Protein AF-A0AA35R556-F1 (afdb_monomer_lite)

Organism: Geodia barretti (NCBI:txid519541)

InterPro domains:
  IPR003890 MIF4G-like, type 3 [PF02854] (44-126)
  IPR016024 Armadillo-type fold [SSF48371] (44-124)
  IPR027159 Nuclear cap-binding protein subunit 1 [PTHR12412] (21-122)

pLDDT: mean 79.46, std 21.97, range [35.06, 97.88]

Foldseek 3Di:
DDDDDDDDDDDDDDDDDPDPPPDDDDPPDPPPPDPDPPDDDPLNVLLVLLLCQPPDDDDDSVVSLLVNLVVLLVVVVVDVVSLVSNLVSLLCCCVPVVVCNVSSVVSQVSNCVVPVCSVVSSVVSNVVVVD

Sequence (131 aa):
MAHYKDGGGRDSRKRARDDFDDAPRHKRGRYFDQGSSESESTEQKLESLITRVGEKGSKTLQSNLQALADVLHTEIGSSSSVKDKVLRTICFCVTTLTEKITIYSTLVAILNARQYNFGEEVSDMVYNSGR

Structure (mmCIF, N/CA/C/O backbone):
data_AF-A0AA35R556-F1
#
_entry.id   AF-A0AA35R556-F1
#
loop_
_atom_site.group_PDB
_atom_site.id
_atom_site.type_symbol
_atom_site.label_atom_id
_atom_site.label_alt_id
_atom_site.label_comp_id
_atom_site.label_asym_id
_atom_site.label_entity_id
_atom_site.label_seq_id
_atom_site.pdbx_PDB_ins_code
_atom_site.Cartn_x
_atom_site.Cartn_y
_atom_site.Cartn_z
_atom_site.occupancy
_atom_site.B_iso_or_equiv
_atom_site.auth_seq_id
_atom_site.auth_comp_id
_atom_site.auth_asym_id
_atom_site.auth_atom_id
_atom_site.pdbx_PDB_model_num
ATOM 1 N N . MET A 1 1 ? 21.885 72.384 65.526 1.00 40.16 1 MET A N 1
ATOM 2 C CA . MET A 1 1 ? 22.241 71.766 66.823 1.00 40.16 1 MET A CA 1
ATOM 3 C C . MET A 1 1 ? 20.955 71.600 67.628 1.00 40.16 1 MET A C 1
ATOM 5 O O . MET A 1 1 ? 20.136 72.502 67.546 1.00 40.16 1 MET A O 1
ATOM 9 N N . ALA A 1 2 ? 20.809 70.469 68.338 1.00 41.00 2 ALA A N 1
ATOM 10 C CA . ALA A 1 2 ? 19.619 69.926 69.035 1.00 41.00 2 ALA A CA 1
ATOM 11 C C . ALA A 1 2 ? 18.568 69.267 68.104 1.00 41.00 2 ALA A C 1
ATOM 13 O O . ALA A 1 2 ? 17.848 69.957 67.397 1.00 41.00 2 ALA A O 1
ATOM 14 N N . HIS A 1 3 ? 18.600 67.949 67.854 1.00 41.66 3 HIS A N 1
ATOM 15 C CA . HIS A 1 3 ? 18.139 66.830 68.705 1.00 41.66 3 HIS A CA 1
ATOM 16 C C . HIS A 1 3 ? 16.717 66.995 69.256 1.00 41.66 3 HIS A C 1
ATOM 18 O O . HIS A 1 3 ? 16.534 67.714 70.227 1.00 41.66 3 HIS A O 1
ATOM 24 N N . TYR A 1 4 ? 15.777 66.209 68.719 1.00 38.91 4 TYR A N 1
ATOM 25 C CA . TYR A 1 4 ? 14.824 65.441 69.524 1.00 38.91 4 TYR A CA 1
ATOM 26 C C . TYR A 1 4 ? 14.589 64.078 68.861 1.00 38.91 4 TYR A C 1
ATOM 28 O O . TYR A 1 4 ? 14.157 63.977 67.715 1.00 38.91 4 TYR A O 1
ATOM 36 N N . LYS A 1 5 ? 14.948 63.032 69.603 1.00 42.16 5 LYS A N 1
ATOM 37 C CA . LYS A 1 5 ? 14.447 61.667 69.452 1.00 42.16 5 LYS A CA 1
ATOM 38 C C . LYS A 1 5 ? 13.325 61.489 70.481 1.00 42.16 5 LYS A C 1
ATOM 40 O O . LYS A 1 5 ? 13.313 62.197 71.486 1.00 42.16 5 LYS A O 1
ATOM 45 N N . ASP A 1 6 ? 12.547 60.437 70.255 1.00 41.34 6 ASP A N 1
ATOM 46 C CA . ASP A 1 6 ? 11.818 59.629 71.242 1.00 41.34 6 ASP A CA 1
ATOM 47 C C . ASP A 1 6 ? 10.301 59.828 71.372 1.00 41.34 6 ASP A C 1
ATOM 49 O O . ASP A 1 6 ? 9.776 60.930 71.242 1.00 41.34 6 ASP A O 1
ATOM 53 N N . GLY A 1 7 ? 9.613 58.710 71.635 1.00 41.34 7 GLY A N 1
ATOM 54 C CA . GLY A 1 7 ? 8.182 58.664 71.937 1.00 41.34 7 GLY A CA 1
ATOM 55 C C . GLY A 1 7 ? 7.377 57.634 71.143 1.00 41.34 7 GLY A C 1
ATOM 56 O O . GLY A 1 7 ? 6.579 57.999 70.286 1.00 41.34 7 GLY A O 1
ATOM 57 N N . GLY A 1 8 ? 7.569 56.342 71.428 1.00 35.06 8 GLY A N 1
ATOM 58 C CA . GLY A 1 8 ? 6.719 55.262 70.915 1.00 35.06 8 GLY A CA 1
ATOM 59 C C . GLY A 1 8 ? 5.332 55.166 71.572 1.00 35.06 8 GLY A C 1
ATOM 60 O O . GLY A 1 8 ? 5.065 55.803 72.585 1.00 35.06 8 GLY A O 1
ATOM 61 N N . GLY A 1 9 ? 4.472 54.289 71.034 1.00 36.78 9 GLY A N 1
ATOM 62 C CA . GLY A 1 9 ? 3.280 53.807 71.751 1.00 36.78 9 GLY A CA 1
ATOM 63 C C . GLY A 1 9 ? 2.059 53.453 70.895 1.00 36.78 9 GLY A C 1
ATOM 64 O O . GLY A 1 9 ? 1.198 54.292 70.690 1.00 36.78 9 GLY A O 1
ATOM 65 N N . ARG A 1 10 ? 2.019 52.192 70.436 1.00 45.00 10 ARG A N 1
ATOM 66 C CA . ARG A 1 10 ? 0.873 51.264 70.244 1.00 45.00 10 ARG A CA 1
ATOM 67 C C . ARG A 1 10 ? -0.549 51.863 70.143 1.00 45.00 10 ARG A C 1
ATOM 69 O O . ARG A 1 10 ? -1.037 52.409 71.118 1.00 45.00 10 ARG A O 1
ATOM 76 N N . ASP A 1 11 ? -1.279 51.565 69.061 1.00 41.78 11 ASP A N 1
ATOM 77 C CA . ASP A 1 11 ? -2.287 50.487 69.089 1.00 41.78 11 ASP A CA 1
ATOM 78 C C . ASP A 1 11 ? -2.922 50.194 67.710 1.00 41.78 11 ASP A C 1
ATOM 80 O O . ASP A 1 11 ? -3.330 51.083 66.967 1.00 41.78 11 ASP A O 1
ATOM 84 N N . SER A 1 12 ? -3.035 48.895 67.428 1.00 50.53 12 SER A N 1
ATOM 85 C CA . SER A 1 12 ? -4.107 48.235 66.677 1.00 50.53 12 SER A CA 1
ATOM 86 C C . SER A 1 12 ? -4.603 48.823 65.347 1.00 50.53 12 SER A C 1
ATOM 88 O O . SER A 1 12 ? -5.491 49.677 65.306 1.00 50.53 12 SER A O 1
ATOM 90 N N . ARG A 1 13 ? -4.192 48.184 64.241 1.00 49.62 13 ARG A N 1
ATOM 91 C CA . ARG A 1 13 ? -5.095 47.704 63.168 1.00 49.62 13 ARG A CA 1
ATOM 92 C C . ARG A 1 13 ? -4.301 46.864 62.155 1.00 49.62 13 ARG A C 1
ATOM 94 O O . ARG A 1 13 ? -3.464 47.371 61.431 1.00 49.62 13 ARG A O 1
ATOM 101 N N . LYS A 1 14 ? -4.495 45.542 62.167 1.00 50.12 14 LYS A N 1
ATOM 102 C CA . LYS A 1 14 ? -5.256 44.840 61.115 1.00 50.12 14 LYS A CA 1
ATOM 103 C C . LYS A 1 14 ? -4.642 45.024 59.710 1.00 50.12 14 LYS A C 1
ATOM 105 O O . LYS A 1 14 ? -4.995 45.982 59.035 1.00 50.12 14 LYS A O 1
ATOM 110 N N . ARG A 1 15 ? -3.907 44.014 59.221 1.00 47.97 15 ARG A N 1
ATOM 111 C CA . ARG A 1 15 ? -4.323 43.111 58.117 1.00 47.97 15 ARG A CA 1
ATOM 112 C C . ARG A 1 15 ? -3.131 42.547 57.331 1.00 47.97 15 ARG A C 1
ATOM 114 O O . ARG A 1 15 ? -2.208 43.272 57.008 1.00 47.97 15 ARG A O 1
ATOM 121 N N . ALA A 1 16 ? -3.289 41.260 57.016 1.00 46.22 16 ALA A N 1
ATOM 122 C CA . ALA A 1 16 ? -2.776 40.527 55.862 1.00 46.22 16 ALA A CA 1
ATOM 123 C C . ALA A 1 16 ? -1.253 40.415 55.686 1.00 46.22 16 ALA A C 1
ATOM 125 O O . ALA A 1 16 ? -0.562 41.340 55.278 1.00 46.22 16 ALA A O 1
ATOM 126 N N . ARG A 1 17 ? -0.763 39.198 55.951 1.00 43.88 17 ARG A N 1
ATOM 127 C CA . ARG A 1 17 ? 0.401 38.639 55.268 1.00 43.88 17 ARG A CA 1
ATOM 128 C C . ARG A 1 17 ? 0.040 38.522 53.786 1.00 43.88 17 ARG A C 1
ATOM 130 O O . ARG A 1 17 ? -0.814 37.704 53.467 1.00 43.88 17 ARG A O 1
ATOM 137 N N . ASP A 1 18 ? 0.696 39.286 52.929 1.00 46.84 18 ASP A N 1
ATOM 138 C CA . ASP A 1 18 ? 0.796 38.970 51.506 1.00 46.84 18 ASP A CA 1
ATOM 139 C C . ASP A 1 18 ? 2.274 38.705 51.227 1.00 46.84 18 ASP A C 1
ATOM 141 O O . ASP A 1 18 ? 3.064 39.587 50.893 1.00 46.84 18 ASP A O 1
ATOM 145 N N . ASP A 1 19 ? 2.638 37.460 51.520 1.00 46.25 19 ASP A N 1
ATOM 146 C CA . ASP A 1 19 ? 3.867 36.822 51.086 1.00 46.25 19 ASP A CA 1
ATOM 147 C C . ASP A 1 19 ? 3.796 36.746 49.554 1.00 46.25 19 ASP A C 1
ATOM 149 O O . ASP A 1 19 ? 2.937 36.063 48.992 1.00 46.25 19 ASP A O 1
ATOM 153 N N . PHE A 1 20 ? 4.619 37.548 48.877 1.00 45.19 20 PHE A N 1
ATOM 154 C CA . PHE A 1 20 ? 4.787 37.505 47.426 1.00 45.19 20 PHE A CA 1
ATOM 155 C C . PHE A 1 20 ? 5.578 36.243 47.058 1.00 45.19 20 PHE A C 1
ATOM 157 O O . PHE A 1 20 ? 6.752 36.303 46.702 1.00 45.19 20 PHE A O 1
ATOM 164 N N . ASP A 1 21 ? 4.913 35.096 47.155 1.00 46.62 21 ASP A N 1
ATOM 165 C CA . ASP A 1 21 ? 5.349 33.838 46.563 1.00 46.62 21 ASP A CA 1
ATOM 166 C C . ASP A 1 21 ? 4.718 33.763 45.160 1.00 46.62 21 ASP A C 1
ATOM 168 O O . ASP A 1 21 ? 3.608 33.257 44.957 1.00 46.6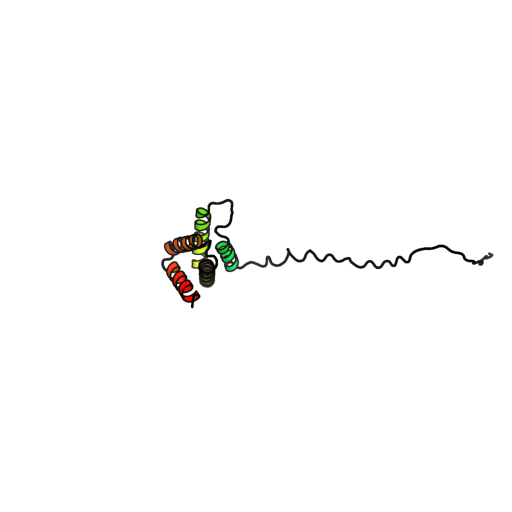2 21 ASP A O 1
ATOM 172 N N . ASP A 1 22 ? 5.388 34.371 44.173 1.00 47.31 22 ASP A N 1
ATOM 173 C CA . ASP A 1 22 ? 5.058 34.213 42.751 1.00 47.31 22 ASP A CA 1
ATOM 174 C C . ASP A 1 22 ? 5.464 32.799 42.311 1.00 47.31 22 ASP A C 1
ATOM 176 O O . ASP A 1 22 ? 6.474 32.559 41.652 1.00 47.31 22 ASP A O 1
ATOM 180 N N . ALA A 1 23 ? 4.669 31.822 42.742 1.00 48.34 23 ALA A N 1
ATOM 181 C CA . ALA A 1 23 ? 4.744 30.460 42.259 1.00 48.34 23 ALA A CA 1
ATOM 182 C C . ALA A 1 23 ? 4.210 30.417 40.813 1.00 48.34 23 ALA A C 1
ATOM 184 O O . ALA A 1 23 ? 3.037 30.747 40.578 1.00 48.34 23 ALA A O 1
ATOM 185 N N . PRO A 1 24 ? 4.995 29.953 39.820 1.00 47.28 24 PRO A N 1
ATOM 186 C CA . PRO A 1 24 ? 4.512 29.846 38.455 1.00 47.28 24 PRO A CA 1
ATOM 187 C C . PRO A 1 24 ? 3.411 28.782 38.369 1.00 47.28 24 PRO A C 1
ATOM 189 O O . PRO A 1 24 ? 3.618 27.572 38.492 1.00 47.28 24 PRO A O 1
ATOM 192 N N . ARG A 1 25 ? 2.190 29.266 38.136 1.00 55.09 25 ARG A N 1
ATO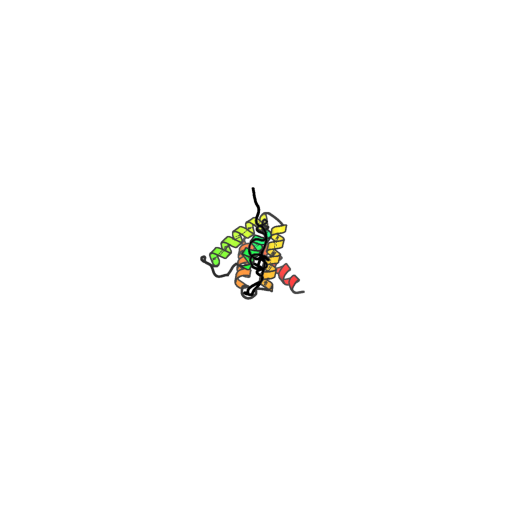M 193 C CA . ARG A 1 25 ? 0.991 28.472 37.876 1.00 55.09 25 ARG A CA 1
ATOM 194 C C . ARG A 1 25 ? 1.153 27.665 36.585 1.00 55.09 25 ARG A C 1
ATOM 196 O O . ARG A 1 25 ? 1.002 28.187 35.485 1.00 55.09 25 ARG A O 1
ATOM 203 N N . HIS A 1 26 ? 1.426 26.374 36.743 1.00 50.16 26 HIS A N 1
ATOM 204 C CA . HIS A 1 26 ? 0.838 25.259 35.996 1.00 50.16 26 HIS A CA 1
ATOM 205 C C . HIS A 1 26 ? 0.057 25.642 34.717 1.00 50.16 26 HIS A C 1
ATOM 207 O O . HIS A 1 26 ? -1.170 25.722 34.721 1.00 50.16 26 HIS A O 1
ATOM 213 N N . LYS A 1 27 ? 0.761 25.764 33.585 1.00 49.31 27 LYS A N 1
ATOM 214 C CA . LYS A 1 27 ? 0.198 25.528 32.243 1.00 49.31 27 LYS A CA 1
ATOM 215 C C . LYS A 1 27 ? 0.698 24.180 31.721 1.00 49.31 27 LYS A C 1
ATOM 217 O O . LYS A 1 27 ? 1.501 24.099 30.797 1.00 49.31 27 LYS A O 1
ATOM 222 N N . ARG A 1 28 ? 0.206 23.100 32.336 1.00 53.38 28 ARG A N 1
ATOM 223 C CA . ARG A 1 28 ? 0.174 21.771 31.711 1.00 53.38 28 ARG A CA 1
ATOM 224 C C . ARG A 1 28 ? -0.878 21.831 30.604 1.00 53.38 28 ARG A C 1
ATOM 226 O O . ARG A 1 28 ? -2.062 21.881 30.908 1.00 53.38 28 ARG A O 1
ATOM 233 N N . GLY A 1 29 ? -0.454 21.908 29.345 1.00 49.91 29 GLY A N 1
ATOM 234 C CA . GLY A 1 29 ? -1.406 21.919 28.227 1.00 49.91 29 GLY A CA 1
ATOM 235 C C . GLY A 1 29 ? -0.902 22.416 26.874 1.00 49.91 29 GLY A C 1
ATOM 236 O O . GLY A 1 29 ? -1.726 22.792 26.053 1.00 49.91 29 GLY A O 1
ATOM 237 N N . ARG A 1 30 ? 0.413 22.452 26.619 1.00 49.47 30 ARG A N 1
ATOM 238 C CA . ARG A 1 30 ? 0.974 22.640 25.265 1.00 49.47 30 ARG A CA 1
ATOM 239 C C . ARG A 1 30 ? 2.199 21.749 25.046 1.00 49.47 30 ARG A C 1
ATOM 241 O O . ARG A 1 30 ? 3.287 22.229 24.770 1.00 49.47 30 ARG A O 1
ATOM 248 N N . TYR A 1 31 ? 1.995 20.449 25.234 1.00 47.03 31 TYR A N 1
ATOM 249 C CA . TYR A 1 31 ? 2.932 19.376 24.874 1.00 47.03 31 TYR A CA 1
ATOM 250 C C . TYR A 1 31 ? 2.191 18.326 24.024 1.00 47.03 31 TYR A C 1
ATOM 252 O O . TYR A 1 31 ? 2.250 17.135 24.301 1.00 47.03 31 TYR A O 1
ATOM 260 N N . PHE A 1 32 ? 1.402 18.767 23.035 1.00 55.84 32 PHE A N 1
ATOM 261 C CA . PHE A 1 32 ? 0.732 17.845 22.107 1.00 55.84 32 PHE A CA 1
ATOM 262 C C . PHE A 1 32 ? 0.624 18.362 20.665 1.00 55.84 32 PHE A C 1
ATOM 264 O O . PHE A 1 32 ? -0.260 17.928 19.947 1.00 55.84 32 PHE A O 1
ATOM 271 N N . ASP A 1 33 ? 1.478 19.287 20.213 1.00 53.53 33 ASP A N 1
ATOM 272 C CA . ASP A 1 33 ? 1.464 19.637 18.777 1.00 53.53 33 ASP A CA 1
ATOM 273 C C . ASP A 1 33 ? 2.773 20.244 18.255 1.00 53.53 33 ASP A C 1
ATOM 275 O O . ASP A 1 33 ? 2.785 21.170 17.453 1.00 53.53 33 ASP A O 1
ATOM 279 N N . GLN A 1 34 ? 3.923 19.782 18.748 1.00 52.91 34 GLN A N 1
ATOM 280 C CA . GLN A 1 34 ? 5.197 20.222 18.168 1.00 52.91 34 GLN A CA 1
ATOM 281 C C . GLN A 1 34 ? 6.303 19.193 18.408 1.00 52.91 34 GLN A C 1
ATOM 283 O O . GLN A 1 34 ? 7.350 19.489 18.972 1.00 52.91 34 GLN A O 1
ATOM 288 N N . GLY A 1 35 ? 6.034 17.941 18.044 1.00 46.38 35 GLY A N 1
ATOM 289 C CA . GLY A 1 35 ? 6.987 16.847 18.180 1.00 46.38 35 GLY A CA 1
ATOM 290 C C . GLY A 1 35 ? 7.017 16.007 16.915 1.00 46.38 35 GLY A C 1
ATOM 291 O O . GLY A 1 35 ? 6.134 15.185 16.718 1.00 46.38 35 GLY A O 1
ATOM 292 N N . SER A 1 36 ? 8.072 16.197 16.123 1.00 47.53 36 SER A N 1
ATOM 293 C CA . SER A 1 36 ? 8.510 15.338 15.018 1.00 47.53 36 SER A CA 1
ATOM 294 C C . SER A 1 36 ? 7.875 15.559 13.636 1.00 47.53 36 SER A C 1
ATOM 296 O O . SER A 1 36 ? 7.173 14.715 13.097 1.00 47.53 36 SER A O 1
ATOM 298 N N . SER A 1 37 ? 8.230 16.677 12.997 1.00 50.72 37 SER A N 1
ATOM 299 C CA . SER A 1 37 ? 8.413 16.708 11.534 1.00 50.72 37 SER A CA 1
ATOM 300 C C . SER A 1 37 ? 9.883 16.400 11.191 1.00 50.72 37 SER A C 1
ATOM 302 O O . SER A 1 37 ? 10.472 17.034 10.314 1.00 50.72 37 SER A O 1
ATOM 304 N N . GLU A 1 38 ? 10.511 15.463 11.907 1.00 51.59 38 GLU A N 1
ATOM 305 C CA . GLU A 1 38 ? 11.765 14.863 11.451 1.00 51.59 38 GLU A CA 1
ATOM 306 C C . GLU A 1 38 ? 11.418 13.899 10.319 1.00 51.59 38 GLU A C 1
ATOM 308 O O . GLU A 1 38 ? 10.990 12.777 10.556 1.00 51.59 38 GLU A O 1
ATOM 313 N N . SER A 1 39 ? 11.525 14.404 9.086 1.00 62.25 39 SER A N 1
ATOM 314 C CA . SER A 1 39 ? 11.650 13.636 7.841 1.00 62.25 39 SER A CA 1
ATOM 315 C C . SER A 1 39 ? 10.963 12.263 7.852 1.00 62.25 39 SER A C 1
ATOM 317 O O . SER A 1 39 ? 11.645 11.241 7.911 1.00 62.25 39 SER A O 1
ATOM 319 N N . GLU A 1 40 ? 9.627 12.232 7.765 1.00 78.81 40 GLU A N 1
ATOM 320 C CA . GLU A 1 40 ? 8.911 10.977 7.507 1.00 78.81 40 GLU A CA 1
ATOM 321 C C . GLU A 1 40 ? 9.542 10.283 6.297 1.00 78.81 40 GLU A C 1
ATOM 323 O O . GLU A 1 40 ? 9.709 10.897 5.226 1.00 78.81 40 GLU A O 1
ATOM 328 N N . SER A 1 41 ? 9.900 9.012 6.481 1.00 89.38 41 SER A N 1
ATOM 329 C CA . SER A 1 41 ? 10.515 8.227 5.420 1.00 89.38 41 SER A CA 1
ATOM 330 C C . SER A 1 41 ? 9.517 8.035 4.274 1.00 89.38 41 SER A C 1
ATOM 332 O O . SER A 1 41 ? 8.297 8.132 4.459 1.00 89.38 41 SER A O 1
ATOM 334 N N . THR A 1 42 ? 10.011 7.799 3.058 1.00 92.38 42 THR A N 1
ATOM 335 C CA . THR A 1 42 ? 9.131 7.564 1.903 1.00 92.38 42 THR A CA 1
ATOM 336 C C . THR A 1 42 ? 8.184 6.397 2.182 1.00 92.38 42 THR A C 1
ATOM 338 O O . THR A 1 42 ? 6.992 6.502 1.911 1.00 92.38 42 THR A O 1
ATOM 341 N N . GLU A 1 43 ? 8.669 5.352 2.853 1.00 93.38 43 GLU A N 1
ATOM 342 C CA . GLU A 1 43 ? 7.880 4.206 3.307 1.00 93.38 43 GLU A CA 1
ATOM 343 C C . GLU A 1 43 ? 6.686 4.602 4.187 1.00 93.38 43 GLU A C 1
ATOM 345 O O . GLU A 1 43 ? 5.574 4.120 3.968 1.00 93.38 43 GLU A O 1
ATOM 350 N N . GLN A 1 44 ? 6.893 5.493 5.163 1.00 93.94 44 GLN A N 1
ATOM 351 C CA . GLN A 1 44 ? 5.836 5.954 6.073 1.00 93.94 44 GLN A CA 1
ATOM 352 C C . GLN A 1 44 ? 4.776 6.780 5.338 1.00 93.94 44 GLN A C 1
ATOM 354 O O . GLN A 1 44 ? 3.575 6.622 5.568 1.00 93.94 44 GLN A O 1
ATOM 359 N N . LYS A 1 45 ? 5.207 7.620 4.391 1.00 95.06 45 LYS A N 1
ATOM 360 C CA . LYS A 1 45 ? 4.293 8.409 3.555 1.00 95.06 45 LYS A CA 1
ATOM 361 C C . LYS A 1 45 ? 3.425 7.509 2.681 1.00 95.06 45 LYS A C 1
ATOM 363 O O . LYS A 1 45 ? 2.216 7.724 2.598 1.00 95.06 45 LYS A O 1
ATOM 368 N N . LEU A 1 46 ? 4.018 6.491 2.054 1.00 96.38 46 LEU A N 1
ATOM 369 C CA . LEU A 1 46 ? 3.277 5.527 1.238 1.00 96.38 46 LEU A CA 1
ATOM 370 C C . LEU A 1 46 ? 2.292 4.717 2.081 1.00 96.38 46 LEU A C 1
ATOM 372 O O . LEU A 1 46 ? 1.153 4.525 1.663 1.00 96.38 46 LEU A O 1
ATOM 376 N N . GLU A 1 47 ? 2.684 4.309 3.288 1.00 96.38 47 GLU A N 1
ATOM 377 C CA . GLU A 1 47 ? 1.789 3.632 4.226 1.00 96.38 47 GLU A CA 1
ATOM 378 C C . GLU A 1 47 ? 0.561 4.490 4.573 1.00 96.38 47 GLU A C 1
ATOM 380 O O . GLU A 1 47 ? -0.577 4.019 4.490 1.00 96.38 47 GLU A O 1
ATOM 385 N N . SER A 1 48 ? 0.770 5.771 4.887 1.00 96.44 48 SER A N 1
ATOM 386 C CA . SER A 1 48 ? -0.311 6.726 5.163 1.00 96.44 48 SER A CA 1
ATOM 387 C C . SER A 1 48 ? -1.243 6.909 3.959 1.00 96.44 48 SER A C 1
ATOM 389 O O . SER A 1 48 ? -2.467 6.913 4.097 1.00 96.44 48 SER A O 1
ATOM 391 N N . LEU A 1 49 ? -0.689 6.996 2.746 1.00 97.00 49 LEU A N 1
ATOM 392 C CA . LEU A 1 49 ? -1.488 7.119 1.526 1.00 97.00 49 LEU A CA 1
ATOM 393 C C . LEU A 1 49 ? -2.332 5.867 1.250 1.00 97.00 49 LEU A C 1
ATOM 395 O O . LEU A 1 49 ? -3.508 5.991 0.900 1.00 97.00 49 LEU A O 1
ATOM 399 N N . ILE A 1 50 ? -1.756 4.674 1.423 1.00 97.25 50 ILE A N 1
ATOM 400 C CA . ILE A 1 50 ? -2.466 3.406 1.225 1.00 97.25 50 ILE A CA 1
ATOM 401 C C . ILE A 1 50 ? -3.576 3.257 2.266 1.00 97.25 50 ILE A C 1
ATOM 403 O O . ILE A 1 50 ? -4.712 2.965 1.912 1.00 97.25 50 ILE A O 1
ATOM 407 N N . THR A 1 51 ? -3.300 3.490 3.546 1.00 96.75 51 THR A N 1
ATOM 408 C CA . THR A 1 51 ? -4.304 3.306 4.610 1.00 96.75 51 THR A CA 1
ATOM 409 C C . THR A 1 51 ? -5.488 4.266 4.468 1.00 96.75 51 THR A C 1
ATOM 411 O O . THR A 1 51 ? -6.638 3.856 4.647 1.00 96.75 51 THR A O 1
ATOM 414 N N . ARG A 1 52 ? -5.245 5.508 4.030 1.00 96.00 52 ARG A N 1
ATOM 415 C CA . ARG A 1 52 ? -6.271 6.558 3.911 1.00 96.00 52 ARG A CA 1
ATOM 416 C C . ARG A 1 52 ? -7.060 6.555 2.601 1.00 96.00 52 ARG A C 1
ATOM 418 O O . ARG A 1 52 ? -8.093 7.222 2.503 1.00 96.00 52 ARG A O 1
ATOM 425 N N . VAL A 1 53 ? -6.637 5.811 1.576 1.00 96.38 53 VAL A N 1
ATOM 426 C CA . VAL A 1 53 ? -7.371 5.760 0.297 1.00 96.38 53 VAL A CA 1
ATOM 427 C C . VAL A 1 53 ? -8.805 5.266 0.519 1.00 96.38 53 VAL A C 1
ATOM 429 O O . VAL A 1 53 ? -9.018 4.273 1.205 1.00 96.38 53 VAL A O 1
ATOM 432 N N . GLY A 1 54 ? -9.810 5.968 -0.010 1.00 93.62 54 GLY A N 1
ATOM 433 C CA . GLY A 1 54 ? -11.227 5.659 0.246 1.00 93.62 54 GLY A CA 1
ATOM 434 C C . GLY A 1 54 ? -11.895 6.496 1.337 1.00 93.62 54 GLY A C 1
ATOM 435 O O . GLY A 1 54 ? -13.114 6.435 1.479 1.00 93.62 54 GLY A O 1
ATOM 436 N N . GLU A 1 55 ? -11.139 7.308 2.076 1.00 94.50 55 GLU A N 1
ATOM 437 C CA . GLU A 1 55 ? -11.712 8.309 2.979 1.00 94.50 55 GLU A CA 1
ATOM 438 C C . GLU A 1 55 ? -12.378 9.461 2.210 1.00 94.50 55 GLU A C 1
ATOM 440 O O . GLU A 1 55 ? -12.107 9.703 1.028 1.00 94.50 55 GLU A O 1
ATOM 445 N N . LYS A 1 56 ? -13.261 10.201 2.896 1.00 92.75 56 LYS A N 1
ATOM 446 C CA . LYS A 1 56 ? -13.923 11.380 2.321 1.00 92.75 56 LYS A CA 1
ATOM 447 C C . LYS A 1 56 ? -12.880 12.395 1.850 1.00 92.75 56 LYS A C 1
ATOM 449 O O . LYS A 1 56 ? -11.990 12.781 2.601 1.00 92.75 56 LYS A O 1
ATOM 454 N N . GLY A 1 57 ? -13.042 12.881 0.624 1.00 88.62 57 GLY A N 1
ATOM 455 C CA . GLY A 1 57 ? -12.148 13.862 0.019 1.00 88.62 57 GLY A CA 1
ATOM 456 C C . GLY A 1 57 ? -12.815 14.623 -1.122 1.00 88.62 57 GLY A C 1
ATOM 457 O O . GLY A 1 57 ? -13.974 14.387 -1.450 1.00 88.62 57 GLY A O 1
ATOM 458 N N . SER A 1 58 ? -12.071 15.552 -1.726 1.00 86.31 58 SER A N 1
ATOM 459 C CA . SER A 1 58 ? -12.575 16.399 -2.819 1.00 86.31 58 SER A CA 1
ATOM 460 C C . SER A 1 58 ? -12.532 15.726 -4.199 1.00 86.31 58 SER A C 1
ATOM 462 O O . SER A 1 58 ? -13.270 16.140 -5.089 1.00 86.31 58 SER A O 1
ATOM 464 N N . LYS A 1 59 ? -11.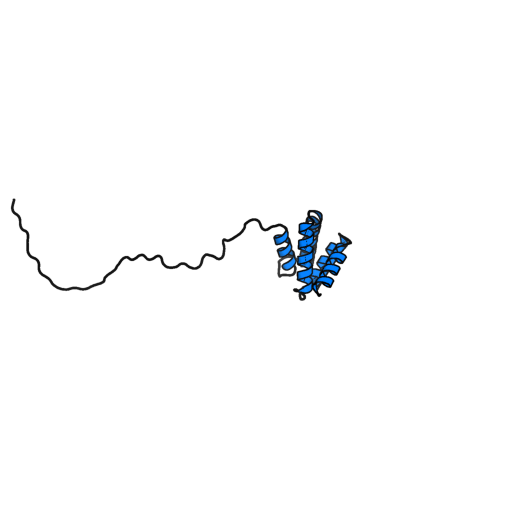665 14.726 -4.398 1.00 94.06 59 LYS A N 1
ATOM 465 C CA . LYS A 1 59 ? -11.495 13.996 -5.668 1.00 94.06 59 LYS A CA 1
ATOM 466 C C . LYS A 1 59 ? -12.273 12.680 -5.668 1.00 94.06 59 LYS A C 1
ATOM 468 O O . LYS A 1 59 ? -12.579 12.135 -4.609 1.00 94.06 59 LYS A O 1
ATOM 473 N N . THR A 1 60 ? -12.541 12.140 -6.858 1.00 96.50 60 THR A N 1
ATOM 474 C CA . THR A 1 60 ? -13.177 10.824 -7.004 1.00 96.50 60 THR A CA 1
ATOM 475 C C . THR A 1 60 ? -12.247 9.700 -6.542 1.00 96.50 60 THR A C 1
ATOM 477 O O . THR A 1 60 ? -11.026 9.773 -6.698 1.00 96.50 60 THR A O 1
ATOM 480 N N . LEU A 1 61 ? -12.833 8.620 -6.018 1.00 96.56 61 LEU A N 1
ATOM 481 C CA . LEU A 1 61 ? -12.085 7.438 -5.584 1.00 96.56 61 LEU A CA 1
ATOM 482 C C . LEU A 1 61 ? -11.252 6.831 -6.721 1.00 96.56 61 LEU A C 1
ATOM 484 O O . LEU A 1 61 ? -10.093 6.488 -6.513 1.00 96.56 61 LEU A O 1
ATOM 488 N N . GLN A 1 62 ? -11.813 6.764 -7.930 1.00 96.31 62 GLN A N 1
ATOM 489 C CA . GLN A 1 62 ? -11.112 6.260 -9.111 1.00 96.31 62 GLN A CA 1
ATOM 490 C C . GLN A 1 62 ? -9.849 7.077 -9.423 1.00 96.31 62 GLN A C 1
ATOM 492 O O . GLN A 1 62 ? -8.786 6.501 -9.638 1.00 96.31 62 GLN A O 1
ATOM 497 N N . SER A 1 63 ? -9.943 8.412 -9.419 1.00 96.94 63 SER A N 1
ATOM 498 C CA . SER A 1 63 ? -8.784 9.273 -9.679 1.00 96.94 63 SER A CA 1
ATOM 499 C C . SER A 1 63 ? -7.722 9.137 -8.586 1.00 96.94 63 SER A C 1
ATOM 501 O O . SER A 1 63 ? -6.534 9.091 -8.901 1.00 96.94 63 SER A O 1
ATOM 503 N N . ASN A 1 64 ? -8.138 9.013 -7.321 1.00 97.19 64 ASN A N 1
ATOM 504 C CA . ASN A 1 64 ? -7.215 8.797 -6.206 1.00 97.19 64 ASN A CA 1
ATOM 505 C C . ASN A 1 64 ? -6.483 7.454 -6.318 1.00 97.19 64 ASN A C 1
ATOM 507 O O . ASN A 1 64 ? -5.271 7.417 -6.139 1.00 97.19 64 ASN A O 1
ATOM 511 N N . LEU A 1 65 ? -7.197 6.372 -6.645 1.00 97.44 65 LEU A N 1
ATOM 512 C CA . LEU A 1 65 ? -6.601 5.048 -6.845 1.00 97.44 65 LEU A CA 1
ATOM 513 C C . LEU A 1 65 ? -5.594 5.049 -7.993 1.00 97.44 65 LEU A C 1
ATOM 515 O O . LEU A 1 65 ? -4.510 4.491 -7.853 1.00 97.44 65 LEU A O 1
ATOM 519 N N . GLN A 1 66 ? -5.933 5.708 -9.103 1.00 97.06 66 GLN A N 1
ATOM 520 C CA . GLN A 1 66 ? -5.045 5.782 -10.255 1.00 97.06 66 GLN A CA 1
ATOM 521 C C . GLN A 1 66 ? -3.751 6.533 -9.922 1.00 97.06 66 GLN A C 1
ATOM 523 O O . GLN A 1 66 ? -2.665 6.016 -10.174 1.00 97.06 66 GLN A O 1
ATOM 528 N N . ALA A 1 67 ? -3.872 7.703 -9.288 1.00 96.88 67 ALA A N 1
ATOM 529 C CA . ALA A 1 67 ? -2.723 8.503 -8.877 1.00 96.88 67 ALA A CA 1
ATOM 530 C C . ALA A 1 67 ? -1.859 7.778 -7.833 1.00 96.88 67 ALA A C 1
ATOM 532 O O . ALA A 1 67 ? -0.634 7.800 -7.920 1.00 96.88 67 ALA A O 1
ATOM 533 N N . LEU A 1 68 ? -2.483 7.097 -6.865 1.00 97.69 68 LEU A N 1
ATOM 534 C CA . LEU A 1 68 ? -1.759 6.291 -5.885 1.00 97.69 68 LEU A CA 1
ATOM 535 C C . LEU A 1 68 ? -0.992 5.150 -6.564 1.00 97.69 68 LEU A C 1
ATOM 537 O O . LEU A 1 68 ? 0.169 4.924 -6.240 1.00 97.69 68 LEU A O 1
ATOM 541 N N . ALA A 1 69 ? -1.598 4.466 -7.535 1.00 97.00 69 ALA A N 1
ATOM 542 C CA . ALA A 1 69 ? -0.928 3.403 -8.275 1.00 97.00 69 ALA A CA 1
ATOM 543 C C . ALA A 1 69 ? 0.264 3.913 -9.107 1.00 97.00 69 ALA A C 1
ATOM 545 O O . ALA A 1 69 ? 1.263 3.206 -9.228 1.00 97.00 69 ALA A O 1
ATOM 546 N N . ASP A 1 70 ? 0.189 5.128 -9.663 1.00 96.38 70 ASP A N 1
ATOM 547 C CA . ASP A 1 70 ? 1.310 5.775 -10.367 1.00 96.38 70 ASP A CA 1
ATOM 548 C C . ASP A 1 70 ? 2.497 6.025 -9.431 1.00 96.38 70 ASP A C 1
ATOM 550 O O . ASP A 1 70 ? 3.638 5.679 -9.755 1.00 96.38 70 ASP A O 1
ATOM 554 N N . VAL A 1 71 ? 2.216 6.561 -8.240 1.00 96.56 71 VAL A N 1
ATOM 555 C CA . VAL A 1 71 ? 3.231 6.806 -7.208 1.00 96.56 71 VAL A CA 1
ATOM 556 C C . VAL A 1 71 ? 3.849 5.488 -6.742 1.00 96.56 71 VAL A C 1
ATOM 558 O O . VAL A 1 71 ? 5.066 5.331 -6.787 1.00 96.56 71 VAL A O 1
ATOM 561 N N . LEU A 1 72 ? 3.025 4.510 -6.359 1.00 96.31 72 LEU A N 1
ATOM 562 C CA . LEU A 1 72 ? 3.511 3.222 -5.861 1.00 96.31 72 LEU A CA 1
ATOM 563 C C . LEU A 1 72 ? 4.334 2.474 -6.909 1.00 96.31 72 LEU A C 1
ATOM 565 O O . LEU A 1 72 ? 5.383 1.940 -6.574 1.00 96.31 72 LEU A O 1
ATOM 569 N N . HIS A 1 73 ? 3.909 2.461 -8.174 1.00 94.69 73 HIS A N 1
ATOM 570 C CA . HIS A 1 73 ? 4.662 1.802 -9.241 1.00 94.69 73 HIS A CA 1
ATOM 571 C C . HIS A 1 73 ? 6.078 2.380 -9.395 1.00 94.69 73 HIS A C 1
ATOM 573 O O . HIS A 1 73 ? 7.039 1.623 -9.537 1.00 94.69 73 HIS A O 1
ATOM 579 N N . THR A 1 74 ? 6.202 3.707 -9.314 1.00 95.12 74 THR A N 1
ATOM 580 C CA . THR A 1 74 ? 7.484 4.419 -9.418 1.00 95.12 74 THR A CA 1
ATOM 581 C C . THR A 1 74 ? 8.401 4.092 -8.237 1.00 95.12 74 THR A C 1
ATOM 583 O O . THR A 1 74 ? 9.567 3.738 -8.418 1.00 95.12 74 THR A O 1
ATOM 586 N N . GLU A 1 75 ? 7.864 4.150 -7.020 1.00 93.56 75 GLU A N 1
ATOM 587 C CA . GLU A 1 75 ? 8.632 3.929 -5.792 1.00 93.56 75 GLU A CA 1
ATOM 588 C C . GLU A 1 75 ? 9.028 2.452 -5.604 1.00 93.56 75 GLU A C 1
ATOM 590 O O . GLU A 1 75 ? 10.164 2.152 -5.234 1.00 93.56 75 GLU A O 1
ATOM 595 N N . ILE A 1 76 ? 8.139 1.511 -5.952 1.00 92.50 76 ILE A N 1
ATOM 596 C CA . ILE A 1 76 ? 8.430 0.067 -5.966 1.00 92.50 76 ILE A CA 1
ATOM 597 C C . ILE A 1 76 ? 9.577 -0.254 -6.932 1.00 92.50 76 ILE A C 1
ATOM 599 O O . ILE A 1 76 ? 10.436 -1.073 -6.612 1.00 92.50 76 ILE A O 1
ATOM 603 N N . GLY A 1 77 ? 9.599 0.379 -8.110 1.00 90.31 77 GLY A N 1
ATOM 604 C CA . GLY A 1 77 ? 10.680 0.200 -9.084 1.00 90.31 77 GLY A CA 1
ATOM 605 C C . GLY A 1 77 ? 12.018 0.794 -8.635 1.00 90.31 77 GLY A C 1
ATOM 606 O O . GLY A 1 77 ? 13.058 0.418 -9.169 1.00 90.31 77 GLY A O 1
ATOM 607 N N . SER A 1 78 ? 11.998 1.697 -7.651 1.00 92.06 78 SER A N 1
ATOM 608 C CA . SER A 1 78 ? 13.178 2.432 -7.190 1.00 92.06 78 SER A CA 1
ATOM 609 C C . SER A 1 78 ? 13.932 1.719 -6.066 1.00 92.06 78 SER A C 1
ATOM 611 O O . SER A 1 78 ? 15.159 1.788 -6.019 1.00 92.06 78 SER A O 1
ATOM 613 N N . SER A 1 79 ? 13.234 1.027 -5.156 1.00 90.44 79 SER A N 1
ATOM 614 C CA . SER A 1 79 ? 13.870 0.335 -4.028 1.00 90.44 79 SER A CA 1
ATOM 615 C C . SER A 1 79 ? 13.126 -0.927 -3.592 1.00 90.44 79 SER A C 1
ATOM 617 O O . SER A 1 79 ? 11.918 -0.918 -3.346 1.00 90.44 79 SER A O 1
ATOM 619 N N . SER A 1 80 ? 13.886 -2.004 -3.364 1.00 90.69 80 SER A N 1
ATOM 620 C CA . SER A 1 80 ? 13.352 -3.250 -2.806 1.00 90.69 80 SER A CA 1
ATOM 621 C C . SER A 1 80 ? 12.804 -3.082 -1.383 1.00 90.69 80 SER A C 1
ATOM 623 O O . SER A 1 80 ? 11.869 -3.795 -1.022 1.00 90.69 80 SER A O 1
ATOM 625 N N . SER A 1 81 ? 13.347 -2.161 -0.574 1.00 91.06 81 SER A N 1
ATOM 626 C CA . SER A 1 81 ? 12.833 -1.904 0.783 1.00 91.06 81 SER A CA 1
ATOM 627 C C . SER A 1 81 ? 11.434 -1.290 0.743 1.00 91.06 81 SER A C 1
ATOM 629 O O . SER A 1 81 ? 10.556 -1.668 1.518 1.00 91.06 81 SER A O 1
ATOM 631 N N . VAL A 1 82 ? 11.208 -0.383 -0.210 1.00 93.56 82 VAL A N 1
ATOM 632 C CA . VAL A 1 82 ? 9.914 0.267 -0.415 1.00 93.56 82 VAL A CA 1
ATOM 633 C C . VAL A 1 82 ? 8.888 -0.744 -0.913 1.00 93.56 82 VAL A C 1
ATOM 635 O O . VAL A 1 82 ? 7.767 -0.774 -0.406 1.00 93.56 82 VAL A O 1
ATOM 638 N N . LYS A 1 83 ? 9.282 -1.628 -1.838 1.00 93.44 83 LYS A N 1
ATOM 639 C CA . LYS A 1 83 ? 8.428 -2.731 -2.291 1.00 93.44 83 LYS A CA 1
ATOM 640 C C . LYS A 1 83 ? 7.956 -3.610 -1.130 1.00 93.44 83 LYS A C 1
ATOM 642 O O . LYS A 1 83 ? 6.753 -3.828 -1.003 1.00 93.44 83 LYS A O 1
ATOM 647 N N . ASP A 1 84 ? 8.873 -4.066 -0.273 1.00 94.25 84 ASP A N 1
ATOM 648 C CA . ASP A 1 84 ? 8.532 -4.894 0.894 1.00 94.25 84 ASP A CA 1
ATOM 649 C C . ASP A 1 84 ? 7.565 -4.162 1.836 1.00 94.25 84 ASP A C 1
ATOM 651 O O . ASP A 1 84 ? 6.558 -4.730 2.263 1.00 94.25 84 ASP A O 1
ATOM 655 N N . LYS A 1 85 ? 7.792 -2.866 2.092 1.00 95.38 85 LYS A N 1
ATOM 656 C CA . LYS A 1 85 ? 6.864 -2.068 2.900 1.00 95.38 85 LYS A CA 1
ATOM 657 C C . LYS A 1 85 ? 5.470 -2.001 2.276 1.00 95.38 85 LYS A C 1
ATOM 659 O O . LYS A 1 85 ? 4.489 -2.245 2.975 1.00 95.38 85 LYS A O 1
ATOM 664 N N . VAL A 1 86 ? 5.372 -1.681 0.985 1.00 95.88 86 VAL A N 1
ATOM 665 C CA . VAL A 1 86 ? 4.084 -1.557 0.286 1.00 95.88 86 VAL A CA 1
ATOM 666 C C . VAL A 1 86 ? 3.322 -2.882 0.303 1.00 95.88 86 VAL A C 1
ATOM 668 O O . VAL A 1 86 ? 2.128 -2.884 0.604 1.00 95.88 86 VAL A O 1
ATOM 671 N N . LEU A 1 87 ? 4.003 -4.005 0.049 1.00 95.62 87 LEU A N 1
ATOM 672 C CA . LEU A 1 87 ? 3.405 -5.340 0.120 1.00 95.62 87 LEU A CA 1
ATOM 673 C C . LEU A 1 87 ? 2.832 -5.625 1.513 1.00 95.62 87 LEU A C 1
ATOM 675 O O . LEU A 1 87 ? 1.659 -5.981 1.631 1.00 95.62 87 LEU A O 1
ATOM 679 N N . ARG A 1 88 ? 3.616 -5.385 2.572 1.00 95.62 88 ARG A N 1
ATOM 680 C CA . ARG A 1 88 ? 3.167 -5.580 3.959 1.00 95.62 88 ARG A CA 1
ATOM 681 C C . ARG A 1 88 ? 1.983 -4.691 4.316 1.00 95.62 88 ARG A C 1
ATOM 683 O O . ARG A 1 88 ? 1.034 -5.169 4.932 1.00 95.62 88 ARG A O 1
ATOM 690 N N . THR A 1 89 ? 2.007 -3.418 3.921 1.00 96.69 89 THR A N 1
ATOM 691 C CA . THR A 1 89 ? 0.897 -2.495 4.182 1.00 96.69 89 THR A CA 1
ATOM 692 C C . THR A 1 89 ? -0.374 -2.937 3.460 1.00 96.69 89 THR A C 1
ATOM 694 O O . THR A 1 89 ? -1.443 -2.939 4.068 1.00 96.69 89 THR A O 1
ATOM 697 N N . ILE A 1 90 ? -0.287 -3.344 2.191 1.00 96.31 90 ILE A N 1
ATOM 698 C CA . ILE A 1 90 ? -1.448 -3.848 1.444 1.00 96.31 90 ILE A CA 1
ATOM 699 C C . ILE A 1 90 ? -1.976 -5.139 2.073 1.00 96.31 90 ILE A C 1
ATOM 701 O O . ILE A 1 90 ? -3.182 -5.252 2.280 1.00 96.31 90 ILE A O 1
ATOM 705 N N . CYS A 1 91 ? -1.102 -6.080 2.437 1.00 95.69 91 CYS A N 1
ATOM 706 C CA . CYS A 1 91 ? -1.498 -7.320 3.104 1.00 95.69 91 CYS A CA 1
ATOM 707 C C . CYS A 1 91 ? -2.210 -7.044 4.437 1.00 95.69 91 CYS A C 1
ATOM 709 O O . CYS A 1 91 ? -3.282 -7.595 4.699 1.00 95.69 91 CYS A O 1
ATOM 711 N N . PHE A 1 92 ? -1.677 -6.124 5.245 1.00 95.25 92 PHE A N 1
ATOM 712 C CA . PHE A 1 92 ? -2.339 -5.656 6.460 1.00 95.25 92 PHE A CA 1
ATOM 713 C C . PHE A 1 92 ? -3.727 -5.083 6.153 1.00 95.25 92 PHE A C 1
ATOM 715 O O . PHE A 1 92 ? -4.706 -5.476 6.780 1.00 95.25 92 PHE A O 1
ATOM 722 N N . CYS A 1 93 ? -3.846 -4.207 5.155 1.00 96.50 93 CYS A N 1
ATOM 723 C CA . CYS A 1 93 ? -5.122 -3.597 4.785 1.00 96.50 93 CYS A CA 1
ATOM 724 C C . CYS A 1 93 ? -6.158 -4.637 4.322 1.00 96.50 93 CYS A C 1
ATOM 726 O O . CYS A 1 93 ? -7.313 -4.570 4.724 1.00 96.50 93 CYS A O 1
ATOM 728 N N . VAL A 1 94 ? -5.756 -5.624 3.518 1.00 94.56 94 VAL A N 1
ATOM 729 C CA . VAL A 1 94 ? -6.660 -6.677 3.022 1.00 94.56 94 VAL A CA 1
ATOM 730 C C . VAL A 1 94 ? -7.128 -7.606 4.146 1.00 94.56 94 VAL A C 1
ATOM 732 O O . VAL A 1 94 ? -8.276 -8.045 4.131 1.00 94.56 94 VAL A O 1
ATOM 735 N N . THR A 1 95 ? -6.267 -7.893 5.124 1.00 93.31 95 THR A N 1
ATOM 736 C CA . THR A 1 95 ? -6.577 -8.817 6.229 1.00 93.31 95 THR A CA 1
ATOM 737 C C . THR A 1 95 ? -7.291 -8.151 7.406 1.00 93.31 95 THR A C 1
ATOM 739 O O . THR A 1 95 ? -8.058 -8.818 8.097 1.00 93.31 95 THR A O 1
ATOM 742 N N . THR A 1 96 ? -7.078 -6.851 7.636 1.00 94.44 96 THR A N 1
ATOM 743 C CA . THR A 1 96 ? -7.613 -6.139 8.813 1.00 94.44 96 THR A CA 1
ATOM 744 C C . THR A 1 96 ? -8.691 -5.108 8.487 1.00 94.44 96 THR A C 1
ATOM 746 O O . THR A 1 96 ? -9.637 -4.972 9.258 1.00 94.44 96 THR A O 1
ATOM 749 N N . LEU A 1 97 ? -8.605 -4.422 7.342 1.00 93.38 97 LEU A N 1
ATOM 750 C CA . LEU A 1 97 ? -9.527 -3.354 6.923 1.00 93.38 97 LEU A CA 1
ATOM 751 C C . LEU A 1 97 ? -10.519 -3.877 5.873 1.00 93.38 97 LEU A C 1
ATOM 753 O O . LEU A 1 97 ? -10.631 -3.365 4.751 1.00 93.38 97 LEU A O 1
ATOM 757 N N . THR A 1 98 ? -11.215 -4.960 6.225 1.00 93.31 98 THR A N 1
ATOM 758 C CA . THR A 1 98 ? -12.087 -5.711 5.303 1.00 93.31 98 THR A CA 1
ATOM 759 C C . THR A 1 98 ? -13.258 -4.887 4.758 1.00 93.31 98 THR A C 1
ATOM 761 O O . THR A 1 98 ? -13.729 -5.138 3.650 1.00 93.31 98 THR A O 1
ATOM 764 N N . GLU A 1 99 ? -13.678 -3.833 5.457 1.00 96.12 99 GLU A N 1
ATOM 765 C CA . GLU A 1 99 ? -14.704 -2.893 5.003 1.00 96.12 99 GLU A CA 1
ATOM 766 C C . GLU A 1 99 ? -14.289 -2.090 3.758 1.00 96.12 99 GLU A C 1
ATOM 768 O O . GLU A 1 99 ? -15.140 -1.582 3.028 1.00 96.12 99 GLU A O 1
ATOM 773 N N . LYS A 1 100 ? -12.983 -2.019 3.474 1.00 95.19 100 LYS A N 1
ATOM 774 C CA . LYS A 1 100 ? -12.397 -1.362 2.296 1.00 95.19 100 LYS A CA 1
ATOM 775 C C . LYS A 1 100 ? -11.767 -2.365 1.323 1.00 95.19 100 LYS A C 1
ATOM 777 O O . LYS A 1 100 ? -11.025 -1.961 0.427 1.00 95.19 100 LYS A O 1
ATOM 782 N N . ILE A 1 101 ? -12.074 -3.661 1.445 1.00 96.12 101 ILE A N 1
ATOM 783 C CA . ILE A 1 101 ? -11.422 -4.726 0.666 1.00 96.12 101 ILE A CA 1
ATOM 784 C C . ILE A 1 101 ? -11.500 -4.505 -0.848 1.00 96.12 101 ILE A C 1
ATOM 786 O O . ILE A 1 101 ? -10.511 -4.710 -1.543 1.00 96.12 101 ILE A O 1
ATOM 790 N N . THR A 1 102 ? -12.630 -4.007 -1.359 1.00 97.38 102 THR A N 1
ATOM 791 C CA . THR A 1 102 ? -12.818 -3.730 -2.793 1.00 97.38 102 THR A CA 1
ATOM 792 C C . THR A 1 102 ? -11.919 -2.599 -3.297 1.00 97.38 102 THR A C 1
ATOM 794 O O . THR A 1 102 ? -11.504 -2.597 -4.457 1.00 97.38 102 THR A O 1
ATOM 797 N N . ILE A 1 103 ? -11.572 -1.645 -2.431 1.00 97.75 103 ILE A N 1
ATOM 798 C CA . ILE A 1 103 ? -10.651 -0.548 -2.742 1.00 97.75 103 ILE A CA 1
ATOM 799 C C . ILE A 1 103 ? -9.231 -1.103 -2.861 1.00 97.75 103 ILE A C 1
ATOM 801 O O . ILE A 1 103 ? -8.554 -0.858 -3.861 1.00 97.75 103 ILE A O 1
ATOM 805 N N . TYR A 1 104 ? -8.806 -1.902 -1.880 1.00 97.62 104 TYR A N 1
ATOM 806 C CA . TYR A 1 104 ? -7.476 -2.510 -1.872 1.00 97.62 104 TYR A CA 1
ATOM 807 C C . TYR A 1 104 ? -7.300 -3.543 -2.989 1.00 97.62 104 TYR A C 1
ATOM 809 O O . TYR A 1 104 ? -6.272 -3.528 -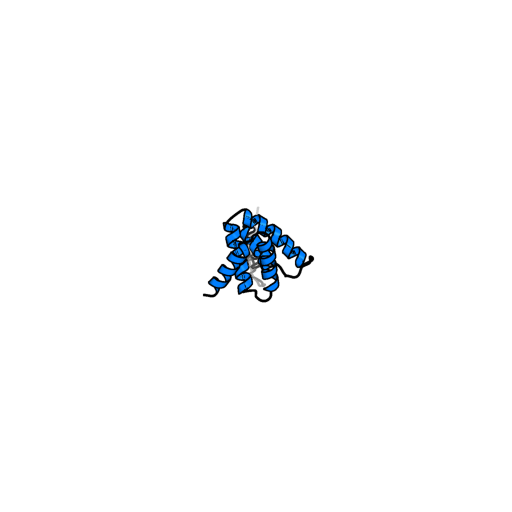3.661 1.00 97.62 104 TYR A O 1
ATOM 817 N N . SER A 1 105 ? -8.311 -4.368 -3.275 1.00 96.50 105 SER A N 1
ATOM 818 C CA . SER A 1 105 ? -8.269 -5.314 -4.397 1.00 96.50 105 SER A CA 1
ATOM 819 C C . SER A 1 105 ? -8.166 -4.595 -5.743 1.00 96.50 105 SER A C 1
ATOM 821 O O . SER A 1 105 ? -7.431 -5.035 -6.623 1.00 96.50 105 SER A O 1
ATOM 823 N N . THR A 1 106 ? -8.852 -3.457 -5.900 1.00 97.88 106 THR A N 1
ATOM 824 C CA . THR A 1 106 ? -8.744 -2.627 -7.109 1.00 97.88 106 THR A CA 1
ATOM 825 C C . THR A 1 106 ? -7.344 -2.030 -7.241 1.00 97.88 106 THR A C 1
ATOM 827 O O . THR A 1 106 ? -6.769 -2.068 -8.326 1.00 97.88 106 THR A O 1
ATOM 830 N N . LEU A 1 107 ? -6.757 -1.529 -6.148 1.00 97.62 107 LEU A N 1
ATOM 831 C CA . LEU A 1 107 ? -5.381 -1.026 -6.153 1.00 97.62 107 LEU A CA 1
ATOM 832 C C . LEU A 1 107 ? -4.381 -2.119 -6.566 1.00 97.62 107 LEU A C 1
ATOM 834 O O . LEU A 1 107 ? -3.542 -1.879 -7.433 1.00 97.62 107 LEU A O 1
ATOM 838 N N . VAL A 1 108 ? -4.510 -3.326 -6.000 1.00 96.94 108 VAL A N 1
ATOM 839 C CA . VAL A 1 108 ? -3.684 -4.490 -6.366 1.00 96.94 108 VAL A CA 1
ATOM 840 C C . VAL A 1 108 ? -3.856 -4.841 -7.840 1.00 96.94 108 VAL A C 1
ATOM 842 O O . VAL A 1 108 ? -2.859 -5.055 -8.519 1.00 96.94 108 VAL A O 1
ATOM 845 N N . ALA A 1 109 ? -5.083 -4.842 -8.367 1.00 96.81 109 ALA A N 1
ATOM 846 C CA . ALA A 1 109 ? -5.331 -5.125 -9.779 1.00 96.81 109 ALA A CA 1
ATOM 847 C C . ALA A 1 109 ? -4.659 -4.100 -10.711 1.00 96.81 109 ALA A C 1
ATOM 849 O O . ALA A 1 109 ? -4.041 -4.489 -11.703 1.00 96.81 109 ALA A O 1
ATOM 850 N N . ILE A 1 110 ? -4.723 -2.804 -10.377 1.00 96.75 110 ILE A N 1
ATOM 851 C CA . ILE A 1 110 ? -4.061 -1.743 -11.154 1.00 96.75 110 ILE A CA 1
ATOM 852 C C . ILE A 1 110 ? -2.535 -1.913 -11.115 1.00 96.75 110 ILE A C 1
ATOM 854 O O . ILE A 1 110 ? -1.878 -1.787 -12.149 1.00 96.75 110 ILE A O 1
ATOM 858 N N . LEU A 1 111 ? -1.960 -2.212 -9.945 1.00 95.38 111 LEU A N 1
ATOM 859 C CA . LEU A 1 111 ? -0.520 -2.452 -9.802 1.00 95.38 111 LEU A CA 1
ATOM 860 C C . LEU A 1 111 ? -0.080 -3.717 -10.547 1.00 95.38 111 LEU A C 1
ATOM 862 O O . LEU A 1 111 ? 0.926 -3.691 -11.254 1.00 95.38 111 LEU A O 1
ATOM 866 N N . ASN A 1 112 ? -0.864 -4.792 -10.462 1.00 95.56 112 ASN A N 1
ATOM 867 C CA . ASN A 1 112 ? -0.579 -6.058 -11.129 1.00 95.56 112 ASN A CA 1
ATOM 868 C C . ASN A 1 112 ? -0.614 -5.935 -12.658 1.00 95.56 112 ASN A C 1
ATOM 870 O O . ASN A 1 112 ? 0.221 -6.510 -13.348 1.00 95.56 112 ASN A O 1
ATOM 874 N N . ALA A 1 113 ? -1.526 -5.121 -13.198 1.00 94.94 113 ALA A N 1
ATOM 875 C CA . ALA A 1 113 ? -1.564 -4.820 -14.630 1.00 94.94 113 ALA A CA 1
ATOM 876 C C . ALA A 1 113 ? -0.270 -4.150 -15.142 1.00 94.94 113 ALA A C 1
ATOM 878 O O . ALA A 1 113 ? -0.004 -4.169 -16.342 1.00 94.94 113 ALA A O 1
ATOM 879 N N . ARG A 1 114 ? 0.535 -3.561 -14.246 1.00 91.38 114 ARG A N 1
ATOM 880 C CA . ARG A 1 114 ? 1.820 -2.909 -14.556 1.00 91.38 114 ARG A CA 1
ATOM 881 C C . ARG A 1 114 ? 3.032 -3.759 -14.188 1.00 91.38 114 ARG A C 1
ATOM 883 O O . ARG A 1 114 ? 4.091 -3.597 -14.785 1.00 91.38 114 ARG A O 1
ATOM 890 N N . GLN A 1 115 ? 2.894 -4.629 -13.191 1.00 85.88 115 GLN A N 1
ATOM 891 C CA . GLN A 1 115 ? 3.923 -5.551 -12.722 1.00 85.88 115 GLN A CA 1
ATOM 892 C C . GLN A 1 115 ? 3.289 -6.923 -12.498 1.00 85.88 115 GLN A C 1
ATOM 894 O O . GLN A 1 115 ? 2.647 -7.152 -11.477 1.00 85.88 115 GLN A O 1
ATOM 899 N N . TYR A 1 116 ? 3.498 -7.832 -13.450 1.00 75.44 116 TYR A N 1
ATOM 900 C CA . TYR A 1 116 ? 2.764 -9.099 -13.561 1.00 75.44 116 TYR A CA 1
ATOM 901 C C . TYR A 1 116 ? 2.853 -10.011 -12.322 1.00 75.44 116 TYR A C 1
ATOM 903 O O . TYR A 1 116 ? 1.949 -10.807 -12.089 1.00 75.44 116 TYR A O 1
ATOM 911 N N . ASN A 1 117 ? 3.916 -9.876 -11.524 1.00 88.69 117 ASN A N 1
ATOM 912 C CA . ASN A 1 117 ? 4.169 -10.724 -10.354 1.00 88.69 117 ASN A CA 1
ATOM 913 C C . ASN A 1 117 ? 3.697 -10.083 -9.035 1.00 88.69 117 ASN A C 1
ATOM 915 O O . ASN A 1 117 ? 3.719 -10.730 -7.993 1.00 88.69 117 ASN A O 1
ATOM 919 N N . PHE A 1 118 ? 3.254 -8.820 -9.049 1.00 91.56 118 PHE A N 1
ATOM 920 C CA . PHE A 1 118 ? 2.891 -8.117 -7.816 1.00 91.56 118 PHE A CA 1
ATOM 921 C C . PHE A 1 118 ? 1.680 -8.756 -7.124 1.00 91.56 118 PHE A C 1
ATOM 923 O O . PHE A 1 118 ? 1.653 -8.889 -5.904 1.00 91.56 118 PHE A O 1
ATOM 930 N N . GLY A 1 119 ? 0.677 -9.173 -7.899 1.00 91.88 119 GLY A N 1
ATOM 931 C CA . GLY A 1 119 ? -0.508 -9.847 -7.373 1.00 91.88 119 GLY A CA 1
ATOM 932 C C . GLY A 1 119 ? -0.196 -11.215 -6.765 1.00 91.88 119 GLY A C 1
ATOM 933 O O . GLY A 1 119 ? -0.815 -11.577 -5.767 1.00 91.88 119 GLY A O 1
ATOM 934 N N . GLU A 1 120 ? 0.779 -11.939 -7.320 1.00 94.31 120 GLU A N 1
ATOM 935 C CA . GLU A 1 120 ? 1.257 -13.216 -6.774 1.00 94.31 120 GLU A CA 1
ATOM 936 C C . GLU A 1 120 ? 1.924 -13.004 -5.411 1.00 94.31 120 GLU A C 1
ATOM 938 O O . GLU A 1 120 ? 1.518 -13.621 -4.431 1.00 94.31 120 GLU A O 1
ATOM 943 N N . GLU A 1 121 ? 2.836 -12.031 -5.305 1.00 94.56 121 GLU A N 1
ATOM 944 C CA . GLU A 1 121 ? 3.504 -11.689 -4.041 1.00 94.56 121 GLU A CA 1
ATOM 945 C C . GLU A 1 121 ? 2.509 -11.266 -2.945 1.00 94.56 121 GLU A C 1
ATOM 947 O O . GLU A 1 121 ? 2.654 -11.652 -1.782 1.00 94.56 121 GLU A O 1
ATOM 952 N N . VAL A 1 122 ? 1.470 -10.500 -3.301 1.00 94.00 122 VAL A N 1
ATOM 953 C CA . VAL A 1 122 ? 0.394 -10.140 -2.362 1.00 94.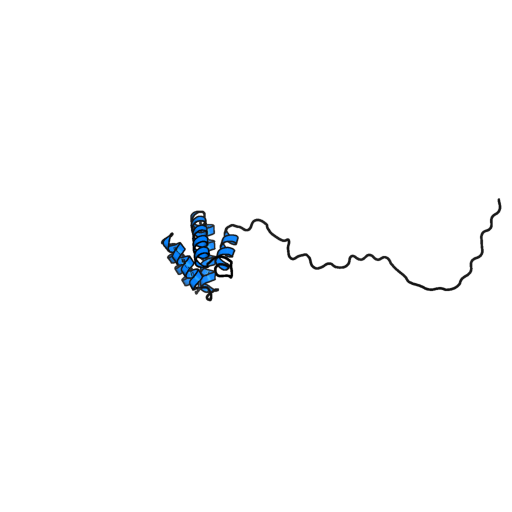00 122 VAL A CA 1
ATOM 954 C C . VAL A 1 122 ? -0.415 -11.371 -1.953 1.00 94.00 122 VAL A C 1
ATOM 956 O O . VAL A 1 122 ? -0.695 -11.544 -0.767 1.00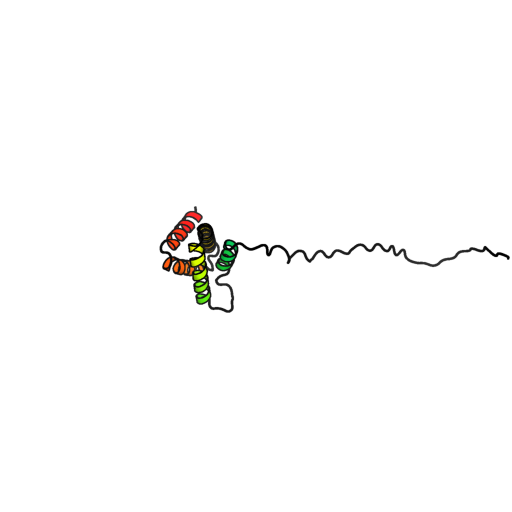 94.00 122 VAL A O 1
ATOM 959 N N . SER A 1 123 ? -0.794 -12.223 -2.909 1.00 93.31 123 SER A N 1
ATOM 960 C CA . SER A 1 123 ? -1.572 -13.440 -2.649 1.00 93.31 123 SER A CA 1
ATOM 961 C C . SER A 1 123 ? -0.835 -14.384 -1.700 1.00 93.31 123 SER A C 1
ATOM 963 O O . SER A 1 123 ? -1.410 -14.837 -0.707 1.00 93.31 123 SER A O 1
ATOM 965 N N . ASP A 1 124 ? 0.449 -14.622 -1.961 1.00 94.31 124 ASP A N 1
ATOM 966 C CA . ASP A 1 124 ? 1.303 -15.454 -1.119 1.00 94.31 124 ASP A CA 1
ATOM 967 C C . ASP A 1 124 ? 1.424 -14.878 0.293 1.00 94.31 124 ASP A C 1
ATOM 969 O O . ASP A 1 124 ? 1.300 -15.608 1.280 1.00 94.31 124 ASP A O 1
ATOM 973 N N . MET A 1 125 ? 1.611 -13.561 0.418 1.00 93.31 125 MET A N 1
ATOM 974 C CA . MET A 1 125 ? 1.706 -12.911 1.724 1.00 93.31 125 MET A CA 1
ATOM 975 C C . MET A 1 125 ? 0.399 -13.028 2.516 1.00 93.31 125 MET A C 1
ATOM 977 O O . MET A 1 125 ? 0.435 -13.358 3.701 1.00 93.31 125 MET A O 1
ATOM 981 N N . VAL A 1 126 ? -0.756 -12.823 1.876 1.00 91.31 126 VAL A N 1
ATOM 982 C CA . VAL A 1 126 ? -2.072 -12.950 2.525 1.00 91.31 126 VAL A CA 1
ATOM 983 C C . VAL A 1 126 ? -2.328 -14.390 2.971 1.00 91.31 126 VAL A C 1
ATOM 985 O O . VAL A 1 126 ? -2.743 -14.608 4.109 1.00 91.31 126 VAL A O 1
ATOM 988 N N . TYR A 1 127 ? -2.039 -15.377 2.118 1.00 89.94 127 TYR A N 1
ATOM 989 C CA . TYR A 1 127 ? -2.215 -16.793 2.449 1.00 89.94 127 TYR A CA 1
ATOM 990 C C . TYR A 1 127 ? -1.329 -17.232 3.623 1.00 89.94 127 TYR A C 1
ATOM 992 O O . TYR A 1 127 ? -1.776 -17.975 4.499 1.00 89.94 127 TYR A O 1
ATOM 1000 N N . ASN A 1 128 ? -0.091 -16.737 3.671 1.00 88.94 128 ASN A N 1
ATOM 1001 C CA . ASN A 1 128 ? 0.854 -17.051 4.740 1.00 88.94 128 ASN A CA 1
ATOM 1002 C C . ASN A 1 128 ? 0.607 -16.253 6.030 1.00 88.94 128 ASN A C 1
ATOM 1004 O O . ASN A 1 128 ? 1.025 -16.698 7.091 1.00 88.94 128 ASN A O 1
ATOM 1008 N N . SER A 1 129 ? -0.091 -15.114 5.971 1.00 80.25 129 SER A N 1
ATOM 1009 C CA . SER A 1 129 ? -0.422 -14.305 7.158 1.00 80.25 129 SER A CA 1
ATOM 1010 C C . SER A 1 129 ? -1.514 -14.926 8.041 1.00 80.25 129 SER A C 1
ATOM 1012 O O . SER A 1 129 ? -1.690 -14.505 9.180 1.00 80.25 129 SER A O 1
ATOM 1014 N N . GLY A 1 130 ? -2.276 -15.891 7.516 1.00 63.78 130 GLY A N 1
ATOM 1015 C CA . GLY A 1 130 ? -3.373 -16.564 8.222 1.00 63.78 130 GLY A CA 1
ATOM 1016 C C . GLY A 1 130 ? -3.008 -17.901 8.880 1.00 63.78 130 GLY A C 1
ATOM 1017 O O . GLY A 1 130 ? -3.912 -18.601 9.340 1.00 63.78 130 GLY A O 1
ATOM 1018 N N . ARG A 1 131 ? -1.725 -18.281 8.888 1.00 53.59 131 ARG A N 1
ATOM 1019 C CA . ARG A 1 131 ? -1.190 -19.478 9.557 1.00 53.59 131 ARG A CA 1
ATOM 1020 C C . ARG A 1 131 ? -0.276 -19.093 10.710 1.00 53.59 131 ARG A C 1
ATOM 1022 O O . ARG A 1 131 ? -0.275 -19.861 11.695 1.00 53.59 131 ARG A O 1
#

Radius of gyration: 33.74 Å; chains: 1; bounding box: 37×91×87 Å

Secondary structure (DSSP, 8-state):
-------------------------------SS-S--S---HHHHHHHHHHHTTSS-SS-HHHHHHHHHHHHHHHHHH-HHHHHHHHHHHHHHHHH-GGGHHHHHHHHHHHHTTSTTHHHHHHHHHHHHT-